Protein AF-A0A662V8Y7-F1 (afdb_monomer_lite)

pLDDT: mean 94.12, std 5.67, range [59.28, 98.38]

Foldseek 3Di:
DFEPVQDDDDPVLVVVCVVVVHDSVQADDPPDDDDDDPPVCPVVVCCVCVVVVHDDTDGDDDDPDDQADDWYQYPVRDTDGHRDPDRHRRVVVVVVVDDDD

Secondary structure (DSSP, 8-state):
-EEGGGS---HHHHHHHHHHT--GGGS--TT-------GGGHHHHHHHHHHTT------B------S-SEEEE-TTS-EEEE--S----HHHHHHHHSPP-

Structure (mmCIF, N/CA/C/O backbone):
data_AF-A0A662V8Y7-F1
#
_entry.id   AF-A0A662V8Y7-F1
#
loop_
_atom_site.group_PDB
_atom_site.id
_atom_site.type_symbol
_atom_site.label_atom_id
_atom_site.label_alt_id
_atom_site.label_comp_id
_atom_site.label_asym_id
_atom_site.label_entity_id
_atom_site.label_seq_id
_atom_site.pdbx_PDB_ins_code
_atom_site.Cartn_x
_atom_site.Cartn_y
_atom_site.Cartn_z
_atom_site.occupancy
_atom_site.B_iso_or_equiv
_atom_site.auth_seq_id
_atom_site.auth_comp_id
_atom_site.auth_asym_id
_atom_site.auth_atom_id
_atom_site.pdbx_PDB_model_num
ATOM 1 N N . MET A 1 1 ? 2.785 -9.641 7.055 1.00 97.00 1 MET A N 1
ATOM 2 C CA . MET A 1 1 ? 2.060 -10.299 5.947 1.00 97.00 1 MET A CA 1
ATOM 3 C C . MET A 1 1 ? 1.028 -9.330 5.388 1.00 97.00 1 MET A C 1
ATOM 5 O O . MET A 1 1 ? 0.294 -8.748 6.179 1.00 97.00 1 MET A O 1
ATOM 9 N N . ILE A 1 2 ? 0.989 -9.131 4.070 1.00 98.12 2 ILE A N 1
ATOM 10 C CA . ILE A 1 2 ? 0.079 -8.221 3.351 1.00 98.12 2 ILE A CA 1
ATOM 11 C C . ILE A 1 2 ? -0.540 -8.973 2.166 1.00 98.12 2 ILE A C 1
ATOM 13 O O . ILE A 1 2 ? 0.134 -9.802 1.559 1.00 98.12 2 ILE A O 1
ATOM 17 N N . TYR A 1 3 ? -1.795 -8.675 1.831 1.00 98.38 3 TYR A N 1
ATOM 18 C CA . TYR A 1 3 ? -2.500 -9.230 0.675 1.00 98.38 3 TYR A CA 1
ATOM 19 C C . TYR A 1 3 ? -2.774 -8.143 -0.369 1.00 98.38 3 TYR A C 1
ATOM 21 O O . TYR A 1 3 ? -3.436 -7.147 -0.067 1.00 98.38 3 TYR A O 1
ATOM 29 N N . GLU A 1 4 ? -2.272 -8.331 -1.590 1.00 97.62 4 GLU A N 1
ATOM 30 C CA . GLU A 1 4 ? -2.380 -7.359 -2.687 1.00 97.62 4 GLU A CA 1
ATOM 31 C C . GLU A 1 4 ? -3.837 -7.044 -3.064 1.00 97.62 4 GLU A C 1
ATOM 33 O O . GLU A 1 4 ? -4.183 -5.897 -3.346 1.00 97.62 4 GLU A O 1
ATOM 38 N N . ASP A 1 5 ? -4.712 -8.048 -3.052 1.00 96.50 5 ASP A N 1
ATOM 39 C CA . ASP A 1 5 ? -6.131 -7.919 -3.400 1.00 96.50 5 ASP A CA 1
ATOM 40 C C . ASP A 1 5 ? -6.923 -7.046 -2.412 1.00 96.50 5 ASP A C 1
ATOM 42 O O . ASP A 1 5 ? -7.972 -6.505 -2.765 1.00 96.50 5 ASP A O 1
ATOM 46 N N . ARG A 1 6 ? -6.407 -6.862 -1.192 1.00 97.44 6 ARG A N 1
ATOM 47 C CA . ARG A 1 6 ? -7.010 -6.010 -0.158 1.00 97.44 6 ARG A CA 1
ATOM 48 C C . ARG A 1 6 ? -6.507 -4.575 -0.199 1.00 97.44 6 ARG A C 1
ATOM 50 O O . ARG A 1 6 ? -7.136 -3.707 0.418 1.00 97.44 6 ARG A O 1
ATOM 57 N N . VAL A 1 7 ? -5.389 -4.311 -0.877 1.00 96.50 7 VAL A N 1
ATOM 58 C CA . VAL A 1 7 ? -4.869 -2.953 -1.037 1.00 96.50 7 VAL A CA 1
ATOM 59 C C . VAL A 1 7 ? -5.786 -2.193 -1.985 1.00 96.50 7 VAL A C 1
ATOM 61 O O . VAL A 1 7 ? -6.040 -2.605 -3.117 1.00 96.50 7 VAL A O 1
ATOM 64 N N . ARG A 1 8 ? -6.306 -1.063 -1.505 1.00 93.25 8 ARG A N 1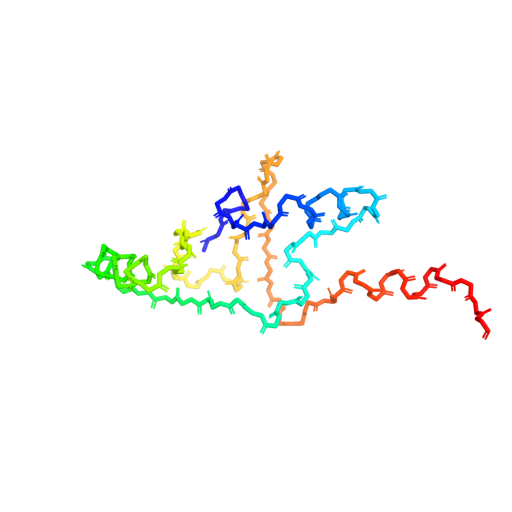
ATOM 65 C CA . ARG A 1 8 ? -7.160 -0.201 -2.313 1.00 93.25 8 ARG A CA 1
ATOM 66 C C . ARG A 1 8 ? -6.296 0.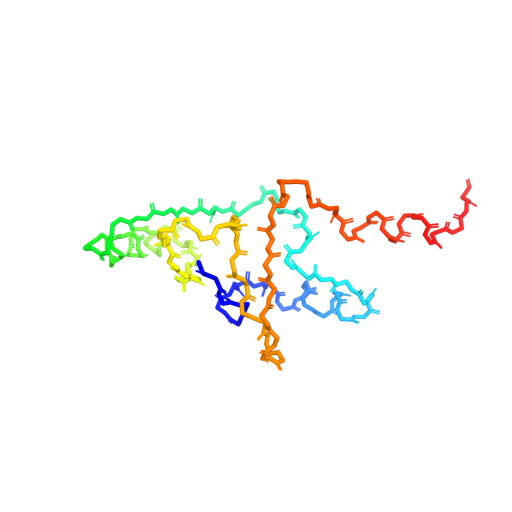625 -3.249 1.00 93.25 8 ARG A C 1
ATOM 68 O O . ARG A 1 8 ? -5.474 1.412 -2.796 1.00 93.25 8 ARG A O 1
ATOM 75 N N . VAL A 1 9 ? -6.546 0.467 -4.538 1.00 94.00 9 VAL A N 1
ATOM 76 C CA . VAL A 1 9 ? -5.952 1.263 -5.609 1.00 94.00 9 VAL A CA 1
ATOM 77 C C . VAL A 1 9 ? -7.110 1.821 -6.429 1.00 94.00 9 VAL A C 1
ATOM 79 O O . VAL A 1 9 ? -8.091 1.109 -6.660 1.00 94.00 9 VAL A O 1
ATOM 82 N N . ALA A 1 10 ? -7.033 3.094 -6.816 1.00 92.94 10 ALA A N 1
ATOM 83 C CA . ALA A 1 10 ? -8.066 3.706 -7.643 1.00 92.94 10 ALA A CA 1
ATOM 84 C C . ALA A 1 10 ? -8.185 2.948 -8.985 1.00 92.94 10 ALA A C 1
ATOM 86 O O . ALA A 1 10 ? -7.153 2.546 -9.535 1.00 92.94 10 ALA A O 1
ATOM 87 N N . PRO A 1 11 ? -9.402 2.720 -9.513 1.00 95.31 11 PRO A N 1
ATOM 88 C CA . PRO A 1 11 ? -9.594 2.021 -10.785 1.00 95.31 11 PRO A CA 1
ATOM 89 C C . PRO A 1 11 ? -8.775 2.625 -11.930 1.00 95.31 11 PRO A C 1
ATOM 91 O O . PRO A 1 11 ? -8.134 1.893 -12.677 1.00 95.31 11 PRO A O 1
ATOM 94 N N . GLU A 1 12 ? -8.718 3.953 -12.000 1.00 96.06 12 GLU A N 1
ATOM 95 C CA . GLU A 1 12 ? -7.971 4.709 -13.003 1.00 96.06 12 GLU A CA 1
ATOM 96 C C . GLU A 1 12 ? -6.462 4.433 -12.898 1.00 96.06 12 GLU A C 1
ATOM 98 O O . GLU A 1 12 ? -5.783 4.237 -13.905 1.00 96.06 12 GLU A O 1
ATOM 103 N N . THR A 1 13 ? -5.932 4.343 -11.672 1.00 94.94 13 THR A N 1
ATOM 104 C CA . THR A 1 13 ? -4.532 3.967 -11.426 1.00 94.94 13 THR A CA 1
ATOM 105 C C . THR A 1 1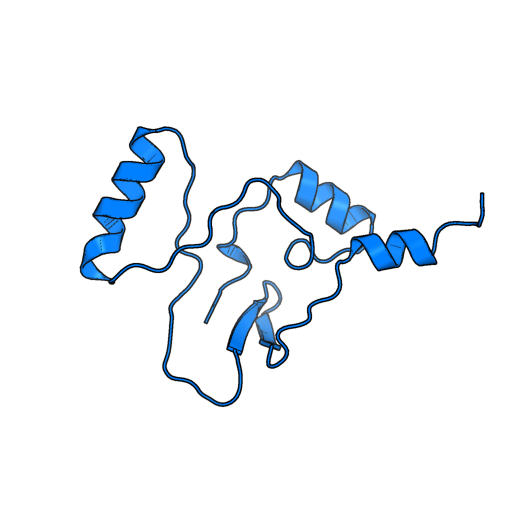3 ? -4.265 2.527 -11.858 1.00 94.94 13 THR A C 1
ATOM 107 O O . THR A 1 13 ? -3.250 2.266 -12.496 1.00 94.94 13 THR A O 1
ATOM 110 N N . LEU A 1 14 ? -5.171 1.589 -11.563 1.00 95.31 14 LEU A N 1
ATOM 111 C CA . LEU A 1 14 ? -5.028 0.194 -11.997 1.00 95.31 14 LEU A CA 1
ATOM 112 C C . LEU A 1 14 ? -5.026 0.060 -13.523 1.00 95.31 14 LEU A C 1
ATOM 114 O O . LEU A 1 14 ? -4.247 -0.725 -14.065 1.00 95.31 14 LEU A O 1
ATOM 118 N N . GLU A 1 15 ? -5.890 0.804 -14.213 1.00 97.00 15 GLU A N 1
ATOM 119 C CA . GLU A 1 15 ? -5.935 0.825 -15.676 1.00 97.00 15 GLU A CA 1
ATOM 120 C C . GLU A 1 15 ? -4.640 1.378 -16.273 1.00 97.00 15 GLU A C 1
ATOM 122 O O . GLU A 1 15 ? -4.075 0.752 -17.174 1.00 97.00 15 GLU A O 1
ATOM 127 N N . LEU A 1 16 ? -4.125 2.484 -15.729 1.00 95.12 16 LEU A N 1
ATOM 128 C CA . LEU A 1 16 ? -2.864 3.075 -16.171 1.00 95.12 16 LEU A CA 1
ATOM 129 C C . LEU A 1 16 ? -1.679 2.131 -15.933 1.00 95.12 16 LEU A C 1
ATOM 131 O O . LEU A 1 16 ? -0.922 1.854 -16.862 1.00 95.12 16 LEU A O 1
ATOM 135 N N . CYS A 1 17 ? -1.550 1.576 -14.723 1.00 95.50 17 CYS A N 1
ATOM 136 C CA . CYS A 1 17 ? -0.490 0.623 -14.394 1.00 95.50 17 CYS A CA 1
ATOM 137 C C . CYS A 1 17 ? -0.524 -0.595 -15.318 1.00 95.50 17 CYS A C 1
ATOM 139 O O . CYS A 1 17 ? 0.517 -1.026 -15.804 1.00 95.50 17 CYS A O 1
ATOM 141 N N . ARG A 1 18 ? -1.716 -1.122 -15.627 1.00 94.88 18 ARG A N 1
ATOM 142 C CA . ARG A 1 18 ? -1.862 -2.235 -16.571 1.00 94.88 18 ARG A CA 1
ATOM 143 C C . ARG A 1 18 ? -1.406 -1.850 -17.977 1.00 94.88 18 ARG A C 1
ATOM 145 O O . ARG A 1 18 ? -0.694 -2.626 -18.605 1.00 94.88 18 ARG A O 1
ATOM 152 N N . ALA A 1 19 ? -1.814 -0.682 -18.473 1.00 95.69 19 ALA A N 1
ATOM 153 C CA . ALA A 1 19 ? -1.445 -0.214 -19.809 1.00 95.69 19 ALA A CA 1
ATOM 154 C C . ALA A 1 19 ? 0.067 0.027 -19.954 1.00 95.69 19 ALA A C 1
ATOM 156 O O . ALA A 1 19 ? 0.620 -0.174 -21.033 1.00 95.69 19 ALA A O 1
ATOM 157 N N . MET A 1 20 ? 0.726 0.433 -18.868 1.00 93.81 20 MET A N 1
ATOM 158 C CA . MET A 1 20 ? 2.150 0.774 -18.835 1.00 93.81 20 MET A CA 1
ATOM 159 C C . MET A 1 20 ? 3.039 -0.338 -18.256 1.00 93.81 20 MET A C 1
ATOM 161 O O . MET A 1 20 ? 4.246 -0.149 -18.144 1.00 93.81 20 MET A O 1
ATOM 165 N N . ASN A 1 21 ? 2.460 -1.493 -17.906 1.00 93.12 21 ASN A N 1
ATOM 166 C CA . ASN A 1 21 ? 3.145 -2.621 -17.269 1.00 93.12 21 ASN A CA 1
ATOM 167 C C . ASN A 1 21 ? 3.908 -2.237 -15.978 1.00 93.12 21 ASN A C 1
ATOM 169 O O . ASN A 1 21 ? 5.057 -2.632 -15.783 1.00 93.12 21 ASN A O 1
ATO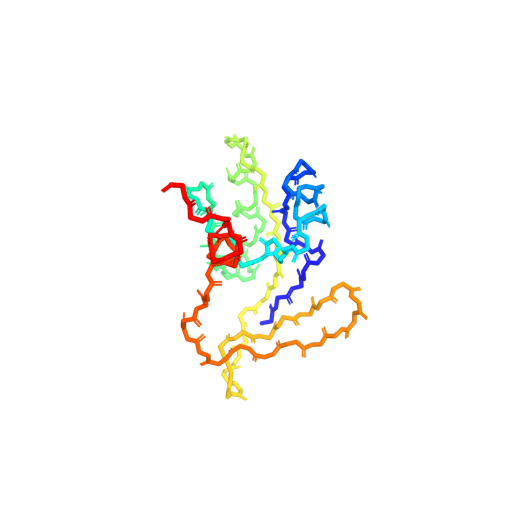M 173 N N . LEU A 1 22 ? 3.259 -1.461 -15.106 1.00 95.19 22 LEU A N 1
ATOM 174 C CA . LEU A 1 22 ? 3.785 -1.028 -13.806 1.00 95.19 22 LEU A CA 1
ATOM 175 C C . LEU A 1 22 ? 3.127 -1.800 -12.659 1.00 95.19 22 LEU A C 1
ATOM 177 O O . LEU A 1 22 ? 1.949 -2.161 -12.731 1.00 95.19 22 LEU A O 1
ATOM 181 N N . ASP A 1 23 ? 3.862 -1.985 -11.564 1.00 95.12 23 ASP A N 1
ATOM 182 C CA . ASP A 1 23 ? 3.308 -2.497 -10.307 1.00 95.12 23 ASP A CA 1
ATOM 183 C C . ASP A 1 23 ? 2.678 -1.348 -9.490 1.00 95.12 23 ASP A C 1
ATOM 185 O O . ASP A 1 23 ? 3.401 -0.474 -9.004 1.00 95.12 23 ASP A O 1
ATOM 189 N N . PRO A 1 24 ? 1.347 -1.325 -9.274 1.00 95.06 24 PRO A N 1
ATOM 190 C CA . PRO A 1 24 ? 0.700 -0.255 -8.515 1.00 95.06 24 PRO A CA 1
ATOM 191 C C . PRO A 1 24 ? 1.154 -0.177 -7.049 1.00 95.06 24 PRO A C 1
ATOM 193 O O . PRO A 1 24 ? 0.985 0.868 -6.427 1.00 95.06 24 PRO A O 1
ATOM 196 N N . LEU A 1 25 ? 1.714 -1.252 -6.477 1.00 94.94 25 LEU A N 1
ATOM 197 C CA . LEU A 1 25 ? 2.220 -1.255 -5.100 1.00 94.94 25 LEU A CA 1
ATOM 198 C C . LEU A 1 25 ? 3.624 -0.656 -4.959 1.00 94.94 25 LEU A C 1
ATOM 200 O O . LEU A 1 25 ? 4.092 -0.474 -3.836 1.00 94.94 25 LEU A O 1
ATOM 204 N N . ARG A 1 26 ? 4.289 -0.352 -6.076 1.00 94.62 26 ARG A N 1
ATOM 205 C CA . ARG A 1 26 ? 5.627 0.252 -6.124 1.00 94.62 26 ARG A CA 1
ATOM 206 C C . ARG A 1 26 ? 5.605 1.673 -6.698 1.00 94.62 26 ARG A C 1
ATOM 208 O O . ARG A 1 26 ? 6.611 2.159 -7.199 1.00 94.62 26 ARG A O 1
ATOM 215 N N . LEU A 1 27 ? 4.454 2.338 -6.622 1.00 94.06 27 LEU A N 1
ATOM 216 C CA . LEU A 1 27 ? 4.317 3.765 -6.900 1.00 94.06 27 LEU A CA 1
ATOM 217 C C . LEU A 1 27 ? 4.308 4.557 -5.593 1.00 94.06 27 LEU A C 1
ATOM 219 O O . LEU A 1 27 ? 3.691 4.144 -4.606 1.00 94.06 27 LEU A O 1
ATOM 223 N N . ILE A 1 28 ? 4.926 5.734 -5.592 1.00 91.19 28 ILE A N 1
ATOM 224 C CA . ILE A 1 28 ? 4.768 6.702 -4.506 1.00 91.19 28 ILE A CA 1
ATOM 225 C C . ILE A 1 28 ? 3.300 7.149 -4.411 1.00 91.19 28 ILE A C 1
ATOM 227 O O . ILE A 1 28 ? 2.651 7.473 -5.405 1.00 91.19 28 ILE A O 1
ATOM 231 N N . SER A 1 29 ? 2.795 7.244 -3.178 1.00 89.00 29 SER A N 1
ATOM 232 C CA . SER A 1 29 ? 1.505 7.866 -2.874 1.00 89.00 29 SER A CA 1
ATOM 233 C C . SER A 1 29 ? 1.672 8.988 -1.855 1.00 89.00 29 SER A C 1
ATOM 235 O O . SER A 1 29 ? 2.047 8.759 -0.706 1.00 89.00 29 SER A O 1
ATOM 237 N N . SER A 1 30 ? 1.352 10.215 -2.262 1.00 79.94 30 SER A N 1
ATOM 238 C CA . SER A 1 30 ? 1.413 11.424 -1.429 1.00 79.94 30 SER A CA 1
ATOM 239 C C . SER A 1 30 ? 0.154 11.659 -0.578 1.00 79.94 30 SER A C 1
ATOM 241 O O . SER A 1 30 ? 0.109 12.618 0.189 1.00 79.94 30 SER A O 1
ATOM 243 N N . GLY A 1 31 ? -0.859 10.787 -0.682 1.00 86.50 31 GLY A N 1
ATOM 244 C CA . GLY A 1 31 ? -2.164 10.945 -0.022 1.00 86.50 31 GLY A CA 1
ATOM 245 C C . GLY A 1 31 ? -2.675 9.707 0.722 1.00 86.50 31 GLY A C 1
ATOM 246 O O . GLY A 1 31 ? -3.867 9.622 1.007 1.00 86.50 31 GLY A O 1
ATOM 247 N N . THR A 1 32 ? -1.816 8.729 1.020 1.00 90.88 32 THR A N 1
ATOM 248 C CA . THR A 1 32 ? -2.213 7.477 1.686 1.00 90.88 32 THR A CA 1
ATOM 249 C C . THR A 1 32 ? -1.666 7.394 3.107 1.00 90.88 32 THR A C 1
ATOM 251 O O . THR A 1 32 ? -0.499 7.681 3.357 1.00 90.88 32 THR A O 1
ATOM 254 N N . LEU A 1 33 ? -2.505 6.938 4.039 1.00 92.44 33 LEU A N 1
ATOM 255 C CA . LEU A 1 33 ? -2.096 6.568 5.391 1.00 92.44 33 LEU A CA 1
ATOM 256 C C . LEU A 1 33 ? -1.944 5.047 5.488 1.00 92.44 33 LEU A C 1
ATOM 258 O O . LEU A 1 33 ? -2.897 4.309 5.242 1.00 92.44 33 LEU A O 1
ATOM 262 N N . ILE A 1 34 ? -0.772 4.588 5.925 1.00 94.44 34 ILE A N 1
ATOM 263 C CA . ILE A 1 34 ? -0.551 3.212 6.379 1.00 94.44 34 ILE A CA 1
ATOM 264 C C . ILE A 1 34 ? -0.423 3.248 7.899 1.00 94.44 34 ILE A C 1
ATOM 266 O O . ILE A 1 34 ? 0.368 4.014 8.444 1.00 94.44 34 ILE A O 1
ATOM 270 N N . ALA A 1 35 ? -1.209 2.425 8.589 1.00 95.88 35 ALA A N 1
ATOM 271 C CA . ALA A 1 35 ? -1.221 2.375 10.043 1.00 95.88 35 ALA A CA 1
ATOM 272 C C . ALA A 1 35 ? -1.355 0.938 10.545 1.00 95.88 35 ALA A C 1
ATOM 274 O O . ALA A 1 35 ? -2.018 0.100 9.933 1.00 95.88 35 ALA A O 1
ATOM 275 N N . THR A 1 36 ? -0.758 0.674 11.702 1.00 97.12 36 THR A N 1
ATOM 276 C CA . THR A 1 36 ? -0.950 -0.562 12.458 1.00 97.12 36 THR A CA 1
ATOM 277 C C . THR A 1 36 ? -1.759 -0.250 13.710 1.00 97.12 36 THR A C 1
ATOM 279 O O . THR A 1 36 ? -1.591 0.792 14.344 1.00 97.12 36 THR A O 1
ATOM 282 N N . VAL A 1 37 ? -2.678 -1.145 14.065 1.00 97.00 37 VAL A N 1
ATOM 283 C CA . VAL A 1 37 ? -3.502 -1.022 15.272 1.00 97.00 37 VAL A CA 1
ATOM 284 C C . VAL A 1 37 ? -3.588 -2.374 15.977 1.00 97.00 37 VAL A C 1
ATOM 286 O O . VAL A 1 37 ? -3.532 -3.411 15.309 1.00 97.00 37 VAL A O 1
ATOM 289 N N . PRO A 1 38 ? -3.754 -2.409 17.312 1.00 97.50 38 PRO A N 1
ATOM 290 C CA . PRO A 1 38 ? -4.079 -3.645 18.012 1.00 97.50 38 PRO A CA 1
ATOM 291 C C . PRO A 1 38 ? -5.356 -4.269 17.445 1.00 97.50 38 PRO A C 1
ATOM 293 O O . PRO A 1 38 ? -6.291 -3.551 17.086 1.00 97.50 38 PRO A O 1
ATOM 296 N N . ARG A 1 39 ? -5.439 -5.604 17.433 1.00 95.94 39 ARG A N 1
ATOM 297 C CA . ARG A 1 39 ? -6.597 -6.330 16.878 1.00 95.94 39 ARG A CA 1
ATOM 298 C C . ARG A 1 39 ? -7.929 -5.897 17.506 1.00 95.94 39 ARG A C 1
ATOM 300 O O . ARG A 1 39 ? -8.921 -5.763 16.802 1.00 95.94 39 ARG A O 1
ATOM 307 N N . SER A 1 40 ? -7.936 -5.601 18.806 1.00 97.69 40 SER A N 1
ATOM 308 C CA . SER A 1 40 ? -9.110 -5.088 19.529 1.00 97.69 40 SER A CA 1
ATOM 309 C C . SER A 1 40 ? -9.542 -3.674 19.113 1.00 97.69 40 SER A C 1
ATOM 311 O O . SER A 1 40 ? -10.661 -3.266 19.404 1.00 97.69 40 SER A O 1
ATOM 313 N N . GLY A 1 41 ? -8.671 -2.915 18.443 1.00 97.50 41 GLY A N 1
ATOM 314 C CA . GLY A 1 41 ? -8.918 -1.542 18.006 1.00 97.50 41 GLY A CA 1
ATOM 315 C C . GLY A 1 41 ? -9.356 -1.395 16.548 1.00 97.50 41 GLY A C 1
ATOM 316 O O . GLY A 1 41 ? -9.643 -0.268 16.145 1.00 97.50 41 GLY A O 1
ATOM 317 N N . ILE A 1 42 ? -9.411 -2.485 15.769 1.00 97.19 42 ILE A N 1
ATOM 318 C CA . ILE A 1 42 ? -9.691 -2.450 14.321 1.00 97.19 42 ILE A CA 1
ATOM 319 C C . ILE A 1 42 ? -11.026 -1.758 14.029 1.00 97.19 42 ILE A C 1
ATOM 321 O O . ILE A 1 42 ? -11.050 -0.768 13.302 1.00 97.19 42 ILE A O 1
ATOM 325 N N . GLU A 1 43 ? -12.116 -2.209 14.653 1.00 97.62 43 GLU A N 1
ATOM 326 C CA . GLU A 1 43 ? -13.456 -1.645 14.427 1.00 97.62 43 GLU A CA 1
ATOM 327 C C . GLU A 1 43 ? -13.523 -0.155 14.770 1.00 97.62 43 GLU A C 1
ATOM 329 O O . GLU A 1 43 ? -14.077 0.652 14.024 1.00 97.62 43 GLU A O 1
ATOM 334 N N . ARG A 1 44 ? -12.894 0.246 15.881 1.00 97.88 44 ARG A N 1
ATOM 335 C CA . ARG A 1 44 ? -12.844 1.654 16.288 1.00 97.88 44 ARG A CA 1
ATOM 336 C C . ARG A 1 44 ? -12.096 2.508 15.263 1.00 97.88 44 ARG A C 1
ATOM 338 O O . ARG A 1 44 ? -12.560 3.598 14.946 1.00 97.88 44 ARG A O 1
ATOM 345 N N . ALA A 1 45 ? -10.961 2.027 14.755 1.00 97.44 45 ALA A N 1
ATOM 346 C CA . ALA A 1 45 ? -10.177 2.733 13.744 1.00 97.44 45 ALA A CA 1
ATOM 347 C C . ALA A 1 45 ? -10.939 2.852 12.415 1.00 97.44 45 ALA A C 1
ATOM 349 O O . ALA A 1 45 ? -10.993 3.937 11.838 1.00 97.44 45 ALA A O 1
ATOM 350 N N . ILE A 1 46 ? -11.583 1.767 11.970 1.00 97.12 46 ILE A N 1
ATOM 351 C CA . ILE A 1 46 ? -12.389 1.756 10.744 1.00 97.12 46 ILE A CA 1
ATOM 352 C C . ILE A 1 46 ? -13.540 2.757 10.845 1.00 97.12 46 ILE A C 1
ATOM 354 O O . ILE A 1 46 ? -13.727 3.571 9.941 1.00 97.12 46 ILE A O 1
ATOM 358 N N . ASN A 1 47 ? -14.283 2.734 11.952 1.00 97.81 47 ASN A N 1
ATOM 359 C CA . ASN A 1 47 ? -15.417 3.631 12.157 1.00 97.81 47 ASN A CA 1
ATOM 360 C C . ASN A 1 47 ? -14.986 5.099 12.249 1.00 97.81 47 ASN A C 1
ATOM 362 O O . ASN A 1 47 ? -15.658 5.960 11.689 1.00 97.81 47 ASN A O 1
ATOM 366 N N . ALA A 1 48 ? -13.854 5.392 12.898 1.00 97.38 48 ALA A N 1
ATOM 367 C CA . ALA A 1 48 ? -13.326 6.751 12.978 1.00 97.38 48 ALA A CA 1
ATOM 368 C C . ALA A 1 48 ? -12.941 7.309 11.597 1.00 97.38 48 ALA A C 1
ATOM 370 O O . ALA A 1 48 ? -13.313 8.434 11.273 1.00 97.38 48 ALA A O 1
ATOM 371 N N . LEU A 1 49 ? -12.244 6.521 10.768 1.00 96.31 49 LEU A N 1
ATOM 372 C CA . LEU A 1 49 ? -11.830 6.939 9.423 1.00 96.31 49 LEU A CA 1
ATOM 373 C C . LEU A 1 49 ? -13.030 7.083 8.478 1.00 96.31 49 LEU A C 1
ATOM 375 O O . LEU A 1 49 ? -13.179 8.112 7.820 1.00 96.31 49 LEU A O 1
ATOM 379 N N . ARG A 1 50 ? -13.949 6.111 8.479 1.00 96.38 50 ARG A N 1
ATOM 380 C CA . ARG A 1 50 ? -15.184 6.203 7.686 1.00 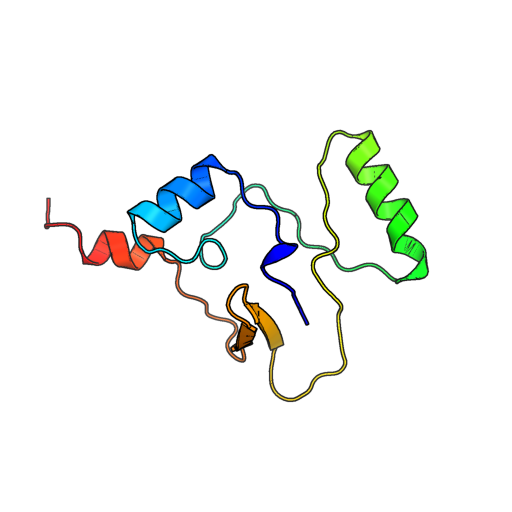96.38 50 ARG A CA 1
ATOM 381 C C . ARG A 1 50 ? -16.068 7.371 8.118 1.00 96.38 50 ARG A C 1
ATOM 383 O O . ARG A 1 50 ? -16.679 8.009 7.268 1.00 96.38 50 ARG A O 1
ATOM 390 N N . GLY A 1 51 ? -16.099 7.691 9.413 1.00 97.94 51 GLY A N 1
ATOM 391 C CA . GLY A 1 51 ? -16.848 8.827 9.956 1.00 97.94 51 GLY A CA 1
ATOM 392 C C . GLY A 1 51 ? -16.397 10.191 9.422 1.00 97.94 51 GLY A C 1
ATOM 393 O O . GLY A 1 51 ? -17.190 11.126 9.420 1.00 97.94 51 GLY A O 1
ATOM 394 N N . VAL A 1 52 ? -15.160 10.298 8.922 1.00 97.00 52 VAL A N 1
ATOM 395 C CA . VAL A 1 52 ? -14.628 11.503 8.258 1.00 97.00 52 VAL A CA 1
ATOM 396 C C . VAL A 1 52 ? -14.533 11.351 6.733 1.00 97.00 52 VAL A C 1
ATOM 398 O O . VAL A 1 52 ? -13.886 12.157 6.072 1.00 97.00 52 VAL A O 1
ATOM 401 N N . GLY A 1 53 ? -15.173 10.324 6.164 1.00 95.62 53 GLY A N 1
ATOM 402 C CA . GLY A 1 53 ? -15.204 10.077 4.720 1.00 95.62 53 GLY A CA 1
ATOM 403 C C . GLY A 1 53 ? -13.934 9.441 4.149 1.00 95.62 53 GLY A C 1
ATOM 404 O O . GLY A 1 53 ? -13.739 9.464 2.936 1.00 95.62 53 GLY A O 1
ATOM 405 N N . VAL A 1 54 ? -13.064 8.875 4.992 1.00 94.38 54 VAL A N 1
ATOM 406 C CA . VAL A 1 54 ? -11.856 8.172 4.546 1.00 94.38 54 VAL A CA 1
ATOM 407 C C . VAL A 1 54 ? -12.155 6.685 4.380 1.00 94.38 54 VAL A C 1
ATOM 409 O O . VAL A 1 54 ? -12.484 5.972 5.332 1.00 94.38 54 VAL A O 1
ATOM 412 N N . GLU A 1 55 ? -11.999 6.202 3.151 1.00 92.12 55 GLU A N 1
ATOM 413 C CA . GLU A 1 55 ? -12.055 4.779 2.840 1.00 92.12 55 GLU A CA 1
ATOM 414 C C . GLU A 1 55 ? -10.844 4.048 3.433 1.00 92.12 55 GLU A C 1
ATOM 416 O O . GLU A 1 55 ? -9.703 4.492 3.327 1.00 92.12 55 GLU A O 1
ATOM 421 N N . VAL A 1 56 ? -11.086 2.886 4.037 1.00 95.62 56 VAL A N 1
ATOM 422 C CA . VAL A 1 56 ? -10.066 2.100 4.741 1.00 95.62 56 VAL A CA 1
ATOM 423 C C . VAL A 1 56 ? -10.229 0.617 4.430 1.00 95.62 56 VAL A C 1
ATOM 425 O O . VAL A 1 56 ? -11.345 0.123 4.252 1.00 95.62 56 VAL A O 1
ATOM 428 N N . SER A 1 57 ? -9.107 -0.097 4.367 1.00 97.00 57 SER A N 1
ATOM 429 C CA . SER A 1 57 ? -9.052 -1.548 4.200 1.00 97.00 57 SER A CA 1
ATOM 430 C C . SER A 1 57 ? -8.007 -2.137 5.142 1.00 97.00 57 SER A C 1
ATOM 432 O O . SER A 1 57 ? -6.924 -1.575 5.304 1.00 97.00 57 SER A O 1
ATOM 434 N N . VAL A 1 58 ? -8.322 -3.275 5.763 1.00 97.75 58 VAL A N 1
ATOM 435 C CA . VAL A 1 58 ? -7.338 -4.059 6.517 1.00 97.75 58 VAL A CA 1
ATOM 436 C C . VAL A 1 58 ? -6.573 -4.926 5.521 1.00 97.75 58 VAL A C 1
ATOM 438 O O . VAL A 1 58 ? -7.079 -5.941 5.042 1.00 97.75 58 VAL A O 1
ATOM 441 N N . ILE A 1 59 ? -5.343 -4.520 5.213 1.00 97.94 59 ILE A N 1
ATOM 442 C CA . ILE A 1 59 ? -4.537 -5.139 4.149 1.00 97.94 59 ILE A CA 1
ATOM 443 C C . ILE A 1 59 ? -3.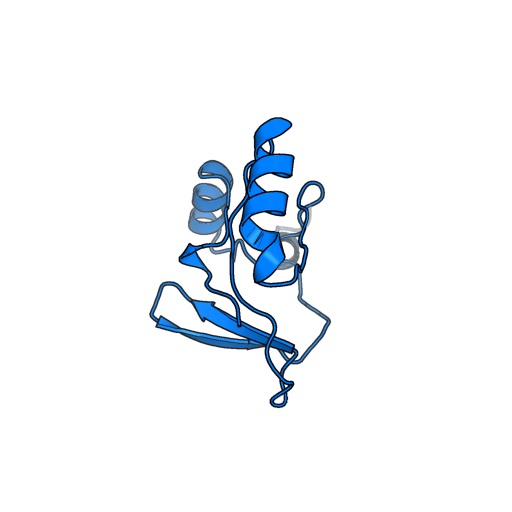688 -6.322 4.622 1.00 97.94 59 ILE A C 1
ATOM 445 O O . ILE A 1 59 ? -3.135 -7.051 3.805 1.00 97.94 59 ILE A O 1
ATOM 449 N N . GLY A 1 60 ? -3.567 -6.534 5.932 1.00 97.81 60 GLY A N 1
ATOM 450 C CA . GLY A 1 60 ? -2.688 -7.564 6.468 1.00 97.81 60 GLY A CA 1
ATOM 451 C C . GLY A 1 60 ? -2.508 -7.494 7.976 1.00 97.81 60 GLY A C 1
ATOM 452 O O . GLY A 1 60 ? -3.291 -6.866 8.688 1.00 97.81 60 GLY A O 1
ATOM 453 N N . GLU A 1 61 ? -1.454 -8.148 8.449 1.00 97.69 61 GLU A N 1
ATOM 454 C CA . GLU A 1 61 ? -1.080 -8.185 9.858 1.00 97.69 61 GLU A CA 1
ATOM 455 C C . GLU A 1 61 ? 0.437 -8.108 10.048 1.00 97.69 61 GLU A C 1
ATOM 457 O O . GLU A 1 61 ? 1.233 -8.627 9.252 1.00 97.69 61 GLU A O 1
ATOM 462 N N . VAL A 1 62 ? 0.825 -7.455 11.143 1.00 97.44 62 VAL A N 1
ATOM 463 C CA . VAL A 1 62 ? 2.192 -7.495 11.658 1.00 97.44 62 VAL A CA 1
ATOM 464 C C . VAL A 1 62 ? 2.411 -8.865 12.287 1.00 97.44 62 VAL A C 1
ATOM 466 O O . VAL A 1 62 ? 1.594 -9.323 13.083 1.00 97.44 62 VAL A O 1
ATOM 469 N N . GLN A 1 63 ? 3.509 -9.512 11.918 1.00 96.44 63 GLN A N 1
ATOM 470 C CA . GLN A 1 63 ? 3.905 -10.819 12.431 1.00 96.44 63 GLN A CA 1
ATOM 471 C C . GLN A 1 63 ? 5.296 -10.722 13.054 1.00 96.44 63 GLN A C 1
ATOM 473 O O . GLN A 1 63 ? 6.004 -9.732 12.861 1.00 96.44 63 GLN A O 1
ATOM 478 N N . GLU A 1 64 ? 5.688 -11.757 13.795 1.00 97.50 64 GLU A N 1
ATOM 479 C CA . GLU A 1 64 ? 7.068 -11.902 14.251 1.00 97.50 64 GLU A CA 1
ATOM 480 C C . GLU A 1 64 ? 8.036 -11.898 13.065 1.00 97.50 64 GLU A C 1
ATOM 482 O O . GLU A 1 64 ? 7.718 -12.388 11.977 1.00 97.50 64 GLU A O 1
ATOM 487 N N . TYR A 1 65 ? 9.228 -11.347 13.283 1.00 96.69 65 TYR A N 1
ATOM 488 C CA . TYR A 1 65 ? 10.249 -11.260 12.250 1.00 96.69 65 TYR A CA 1
ATOM 489 C C . TYR A 1 65 ? 10.764 -12.652 11.859 1.00 96.69 65 TYR A C 1
ATOM 491 O O . TYR A 1 65 ? 11.161 -13.442 12.713 1.00 96.69 65 TYR A O 1
ATOM 499 N N . ARG A 1 66 ? 10.782 -12.938 10.550 1.00 95.88 66 ARG A N 1
ATOM 500 C CA . ARG A 1 66 ? 11.162 -14.245 9.973 1.00 95.88 66 ARG A CA 1
ATOM 501 C C . ARG A 1 66 ? 12.306 -14.157 8.952 1.00 95.88 66 ARG A C 1
ATOM 503 O O . ARG A 1 66 ? 12.479 -15.070 8.151 1.00 95.88 66 ARG A O 1
ATOM 510 N N . GLY A 1 67 ? 13.079 -13.067 8.964 1.00 96.44 67 GLY A N 1
ATOM 511 C CA . GLY A 1 67 ? 14.173 -12.830 8.004 1.00 96.44 67 GLY A CA 1
ATOM 512 C C . GLY A 1 67 ? 13.800 -11.962 6.793 1.00 96.44 67 GLY A C 1
ATOM 513 O O . GLY A 1 67 ? 14.575 -11.866 5.845 1.00 96.44 67 GLY A O 1
ATOM 514 N N . TYR A 1 68 ? 12.619 -11.344 6.813 1.00 96.75 68 TYR A N 1
ATOM 515 C CA . TYR A 1 68 ? 12.125 -10.399 5.808 1.00 96.75 68 TYR A CA 1
ATOM 516 C C . TYR A 1 68 ? 11.230 -9.349 6.475 1.00 96.75 68 TYR A C 1
ATOM 518 O O . TYR A 1 68 ? 10.661 -9.598 7.541 1.00 96.75 68 TYR A O 1
ATOM 526 N N . LEU A 1 69 ? 11.117 -8.175 5.854 1.00 96.50 69 LEU A N 1
ATOM 527 C CA . LEU A 1 69 ? 10.335 -7.045 6.364 1.00 96.50 69 LEU A CA 1
ATOM 528 C C . LEU A 1 69 ? 8.860 -7.178 5.985 1.00 96.50 69 LEU A C 1
ATOM 530 O O . LEU A 1 69 ? 7.973 -6.949 6.807 1.00 96.50 69 LEU A O 1
ATOM 534 N N . VAL A 1 70 ? 8.595 -7.588 4.744 1.00 97.00 70 VAL A N 1
ATOM 535 C CA . VAL A 1 70 ? 7.241 -7.765 4.218 1.00 97.00 70 VAL A CA 1
ATOM 536 C C . VAL A 1 70 ? 7.146 -9.105 3.504 1.00 97.00 70 VAL A C 1
ATOM 538 O O . VAL A 1 70 ? 7.994 -9.454 2.693 1.00 97.00 70 VAL A O 1
ATOM 541 N N . GLU A 1 71 ? 6.086 -9.848 3.802 1.00 98.06 71 GLU A N 1
ATOM 542 C CA . GLU A 1 71 ? 5.609 -10.946 2.962 1.00 98.06 71 GLU A CA 1
ATOM 543 C C . GLU A 1 71 ? 4.335 -10.474 2.274 1.00 98.06 71 GLU A C 1
ATOM 545 O O . GLU A 1 71 ? 3.352 -10.171 2.960 1.00 98.06 71 GLU A O 1
ATOM 550 N N . LEU A 1 72 ? 4.385 -10.373 0.951 1.00 98.06 72 LEU A N 1
ATOM 551 C CA . LEU A 1 72 ? 3.313 -9.893 0.095 1.00 98.06 72 LEU A CA 1
ATOM 552 C C . LEU A 1 72 ? 2.723 -11.069 -0.685 1.00 98.06 72 LEU A C 1
ATOM 554 O O . LEU A 1 72 ? 3.408 -11.711 -1.478 1.00 98.06 72 LEU A O 1
ATOM 558 N N . HIS A 1 73 ? 1.443 -11.335 -0.452 1.00 98.31 73 HIS A N 1
ATOM 559 C CA . HIS A 1 73 ? 0.656 -12.319 -1.189 1.00 98.31 73 HIS A CA 1
ATOM 560 C C . HIS A 1 73 ? 0.058 -11.627 -2.413 1.00 98.31 73 HIS A C 1
ATOM 562 O O . HIS A 1 73 ? -0.793 -10.742 -2.271 1.00 98.31 73 HIS A O 1
ATOM 568 N N . ARG A 1 74 ? 0.549 -11.997 -3.596 1.00 97.69 74 ARG A N 1
ATOM 569 C CA . ARG A 1 74 ? 0.160 -11.439 -4.893 1.00 97.69 74 ARG A CA 1
ATOM 570 C C . ARG A 1 74 ? -1.169 -12.022 -5.375 1.00 97.69 74 ARG A C 1
ATOM 572 O O . ARG A 1 74 ? -1.575 -13.110 -4.959 1.00 97.69 74 ARG A O 1
ATOM 579 N N . ARG A 1 75 ? -1.850 -11.317 -6.284 1.00 94.19 75 ARG A N 1
ATOM 580 C CA . ARG A 1 75 ? -3.141 -11.768 -6.858 1.00 94.19 75 ARG A CA 1
ATOM 581 C C . ARG A 1 75 ? -3.043 -13.064 -7.662 1.00 94.19 75 ARG A C 1
ATOM 583 O O . ARG A 1 75 ? -4.021 -13.799 -7.744 1.00 94.19 75 ARG A O 1
ATOM 590 N N . ASP A 1 76 ? -1.888 -13.330 -8.260 1.00 95.19 76 ASP A N 1
ATOM 591 C CA . ASP A 1 76 ? -1.602 -14.542 -9.037 1.00 95.19 76 ASP A CA 1
ATOM 592 C C . ASP A 1 76 ? -1.228 -15.753 -8.158 1.00 95.19 76 ASP A C 1
ATOM 594 O O . ASP A 1 76 ? -0.974 -16.842 -8.671 1.00 95.19 76 ASP A O 1
ATOM 598 N N . GLY A 1 77 ? -1.218 -15.577 -6.833 1.00 96.56 77 GLY A N 1
ATOM 599 C CA . GLY A 1 77 ? -0.838 -16.598 -5.862 1.00 96.56 77 GLY A CA 1
ATOM 600 C C . GLY A 1 77 ? 0.659 -16.642 -5.552 1.00 96.56 77 GLY A C 1
ATOM 601 O O . GLY A 1 77 ? 1.065 -17.428 -4.693 1.00 96.56 77 GLY A O 1
ATOM 602 N N . ALA A 1 78 ? 1.487 -15.810 -6.194 1.00 97.88 78 ALA A N 1
ATOM 603 C CA . ALA A 1 78 ? 2.889 -15.683 -5.826 1.00 97.88 78 ALA A CA 1
ATOM 604 C C . ALA A 1 78 ? 3.037 -15.064 -4.427 1.00 97.88 78 ALA A C 1
ATOM 606 O O . ALA A 1 78 ? 2.241 -14.232 -3.987 1.00 97.88 78 ALA A O 1
ATOM 607 N N . VAL A 1 79 ? 4.096 -15.457 -3.720 1.00 98.00 79 VAL A N 1
ATOM 608 C CA . VAL A 1 79 ? 4.466 -14.866 -2.430 1.00 98.00 79 VAL A CA 1
ATOM 609 C C . VAL A 1 79 ? 5.830 -14.215 -2.576 1.00 98.00 79 VAL A C 1
ATOM 611 O O . VAL A 1 79 ? 6.834 -14.894 -2.790 1.00 98.00 79 VAL A O 1
ATOM 614 N N . GLU A 1 80 ? 5.864 -12.895 -2.444 1.00 97.25 80 GLU A N 1
ATOM 615 C CA . GLU A 1 80 ? 7.086 -12.100 -2.485 1.00 97.25 80 GLU A CA 1
ATOM 616 C C . GLU A 1 80 ? 7.552 -11.772 -1.067 1.00 97.25 80 GLU A C 1
ATOM 618 O O . GLU A 1 80 ? 6.753 -11.423 -0.195 1.00 97.25 80 GLU A O 1
ATOM 623 N N . ARG A 1 81 ? 8.862 -11.872 -0.829 1.00 97.19 81 ARG A N 1
ATOM 624 C CA . ARG A 1 81 ? 9.492 -11.483 0.435 1.00 97.19 81 ARG A CA 1
ATOM 625 C C . ARG A 1 81 ? 10.414 -10.305 0.183 1.00 97.19 81 ARG A C 1
ATOM 627 O O . ARG A 1 81 ? 11.408 -10.439 -0.523 1.00 97.19 81 ARG A O 1
ATOM 634 N N . ILE A 1 82 ? 10.071 -9.171 0.777 1.00 96.00 82 ILE A N 1
ATOM 635 C CA . ILE A 1 82 ? 10.828 -7.929 0.675 1.00 96.00 82 ILE A CA 1
ATOM 636 C C . ILE A 1 82 ? 11.677 -7.816 1.935 1.00 96.00 82 ILE A C 1
ATOM 638 O O . ILE A 1 82 ? 11.148 -7.760 3.050 1.00 96.00 82 ILE A O 1
ATOM 642 N N . SER A 1 83 ? 12.992 -7.811 1.752 1.00 95.81 83 SER A N 1
ATOM 643 C CA . SER A 1 83 ? 13.968 -7.717 2.844 1.00 95.81 83 SER A CA 1
ATOM 644 C C . SER A 1 83 ? 14.769 -6.417 2.821 1.00 95.81 83 SER A C 1
ATOM 646 O O . SER A 1 83 ? 15.430 -6.113 3.809 1.00 95.81 83 SER A O 1
ATOM 648 N N . ASP A 1 84 ? 14.695 -5.658 1.726 1.00 94.25 84 ASP A N 1
ATOM 649 C CA . ASP A 1 84 ? 15.319 -4.343 1.595 1.00 94.25 84 ASP A CA 1
ATOM 650 C C . ASP A 1 84 ? 14.300 -3.234 1.896 1.00 94.25 84 ASP A C 1
ATOM 652 O O . ASP A 1 84 ? 13.105 -3.376 1.631 1.00 94.25 84 ASP A O 1
ATOM 656 N N . VAL A 1 85 ? 14.776 -2.139 2.480 1.00 92.50 85 VAL A N 1
ATOM 657 C CA . VAL A 1 85 ? 13.985 -0.926 2.716 1.00 92.50 85 VAL A CA 1
ATOM 658 C C . VAL A 1 85 ? 13.886 -0.065 1.459 1.00 92.50 85 VAL A C 1
ATOM 660 O O . VAL A 1 85 ? 12.959 0.734 1.341 1.00 92.50 85 VAL A O 1
ATOM 663 N N . TYR A 1 86 ? 14.830 -0.217 0.529 1.00 92.56 86 TYR A N 1
ATOM 664 C CA . TYR A 1 86 ? 14.825 0.492 -0.738 1.00 92.56 86 TYR A CA 1
ATOM 665 C C . TYR A 1 86 ? 13.944 -0.245 -1.743 1.00 92.56 86 TYR A C 1
ATOM 667 O O . TYR A 1 86 ? 14.218 -1.379 -2.134 1.00 92.56 86 TYR A O 1
ATOM 675 N N . VAL A 1 87 ? 12.879 0.428 -2.169 1.00 90.50 87 VAL A N 1
ATOM 676 C CA . VAL A 1 87 ? 12.003 -0.008 -3.256 1.00 90.50 87 VAL A CA 1
ATOM 677 C C . VAL A 1 87 ? 12.056 1.073 -4.323 1.00 90.50 87 VAL A C 1
ATOM 679 O O . VAL A 1 87 ? 11.793 2.239 -4.034 1.00 90.50 87 VAL A O 1
ATOM 682 N N . GLU A 1 88 ? 12.448 0.693 -5.533 1.00 91.50 88 GLU A N 1
ATOM 683 C CA . GLU A 1 88 ? 12.475 1.602 -6.674 1.00 91.50 88 GLU A CA 1
ATOM 684 C C . GLU A 1 88 ? 11.051 1.944 -7.119 1.00 91.50 88 GLU A C 1
ATOM 686 O O . GLU A 1 88 ? 10.188 1.065 -7.193 1.00 91.50 88 GLU A O 1
ATOM 691 N N . ASP A 1 89 ? 10.817 3.224 -7.411 1.00 93.62 89 ASP A N 1
ATOM 692 C CA . ASP A 1 89 ? 9.536 3.680 -7.941 1.00 93.62 89 ASP A CA 1
ATOM 693 C C . ASP A 1 89 ? 9.397 3.263 -9.412 1.00 93.62 89 ASP A C 1
ATOM 695 O O . ASP A 1 89 ? 10.270 3.533 -10.238 1.00 93.62 89 ASP A O 1
ATOM 699 N N . GLU A 1 90 ? 8.281 2.621 -9.754 1.00 93.81 90 GLU A N 1
ATOM 700 C CA . GLU A 1 90 ? 8.014 2.118 -11.108 1.00 93.81 90 GLU A CA 1
ATOM 701 C C . GLU A 1 90 ? 7.985 3.230 -12.180 1.00 93.81 90 GLU A C 1
ATOM 703 O O . GLU A 1 90 ? 8.249 2.954 -13.352 1.00 93.81 90 GLU A O 1
ATOM 708 N N . LEU A 1 91 ? 7.748 4.496 -11.814 1.00 91.56 91 LEU A N 1
ATOM 709 C CA . LEU A 1 91 ? 7.853 5.636 -12.733 1.00 91.56 91 LEU A CA 1
ATOM 710 C C . LEU A 1 91 ? 9.286 5.868 -13.231 1.00 91.56 91 LEU A C 1
ATOM 712 O O . LEU A 1 91 ? 9.459 6.409 -14.324 1.00 91.56 91 LEU A O 1
ATOM 716 N N . MET A 1 92 ? 10.312 5.437 -12.490 1.00 90.56 92 MET A N 1
ATOM 717 C CA . MET A 1 92 ? 11.706 5.547 -12.940 1.00 90.56 92 MET A CA 1
ATOM 718 C C . MET A 1 92 ? 11.952 4.696 -14.187 1.00 90.56 92 MET A C 1
ATOM 720 O O . MET A 1 92 ? 12.614 5.149 -15.118 1.00 90.56 92 MET A O 1
ATOM 724 N N . LYS A 1 93 ? 11.306 3.528 -14.289 1.00 87.50 93 LYS A N 1
ATOM 725 C CA . LYS A 1 93 ? 11.380 2.674 -15.487 1.00 87.50 93 LYS A CA 1
ATOM 726 C C . LYS A 1 93 ? 10.839 3.381 -16.726 1.00 87.50 93 LYS A C 1
ATOM 728 O O . LYS A 1 93 ? 11.365 3.216 -17.823 1.00 87.50 93 LYS A O 1
ATOM 733 N N . LEU A 1 94 ? 9.781 4.174 -16.554 1.00 88.44 94 LEU A N 1
ATOM 734 C CA . LEU A 1 94 ? 9.212 4.972 -17.638 1.00 88.44 94 LEU A CA 1
ATOM 735 C C . LEU A 1 94 ? 10.133 6.121 -18.033 1.00 88.44 94 LEU A C 1
ATOM 737 O O . LEU A 1 94 ? 10.274 6.405 -19.220 1.00 88.44 94 LEU A O 1
ATOM 741 N N . TRP A 1 95 ? 10.759 6.767 -17.049 1.00 87.81 95 TRP A N 1
ATOM 742 C CA . TRP A 1 95 ? 11.726 7.831 -17.290 1.00 87.81 95 TRP A CA 1
ATOM 743 C C . TRP A 1 95 ? 12.931 7.327 -18.093 1.00 87.81 95 TRP A C 1
ATOM 745 O O . TRP A 1 95 ? 13.300 7.942 -19.088 1.00 87.81 95 TRP A O 1
ATOM 755 N N . GLU A 1 96 ? 13.499 6.182 -17.716 1.00 88.69 96 GLU A N 1
ATOM 756 C CA . GLU A 1 96 ? 14.632 5.563 -18.416 1.00 88.69 96 GLU A CA 1
ATOM 757 C C . GLU A 1 96 ? 14.286 5.091 -19.833 1.00 88.69 96 GLU A C 1
ATOM 759 O O . GLU A 1 96 ? 15.126 5.143 -20.731 1.00 88.69 96 GLU A O 1
ATOM 764 N N . ALA A 1 97 ? 13.047 4.641 -20.047 1.00 85.31 97 ALA A N 1
ATOM 765 C CA . ALA A 1 97 ? 12.556 4.230 -21.358 1.00 85.31 97 ALA A CA 1
ATOM 766 C C . ALA A 1 97 ? 12.139 5.414 -22.250 1.00 85.31 97 ALA A C 1
ATOM 768 O O . ALA A 1 97 ? 11.912 5.227 -23.450 1.00 85.31 97 ALA A O 1
ATOM 769 N N . SER A 1 98 ? 12.011 6.620 -21.688 1.00 82.50 98 SER A N 1
ATOM 770 C CA . SER A 1 98 ? 11.635 7.807 -22.447 1.00 82.50 98 SER A CA 1
ATOM 771 C C . SER A 1 98 ? 12.771 8.209 -23.394 1.00 82.50 98 SER A C 1
ATOM 773 O O . SER A 1 98 ? 13.928 8.279 -22.971 1.00 82.50 98 SER A O 1
ATOM 775 N N . PRO A 1 99 ? 12.478 8.542 -24.666 1.00 76.25 99 PRO A N 1
ATOM 776 C CA . PRO A 1 99 ? 13.465 9.181 -25.520 1.00 76.25 99 PRO A CA 1
ATOM 777 C C . PRO A 1 99 ? 13.964 10.463 -24.847 1.00 76.25 99 PRO A C 1
ATOM 779 O O . PRO A 1 99 ? 13.171 11.200 -24.253 1.00 76.25 99 PRO A O 1
ATOM 782 N N . ALA A 1 100 ? 15.269 10.721 -24.947 1.00 72.50 100 ALA A N 1
ATOM 783 C CA . ALA A 1 100 ? 15.837 11.988 -24.513 1.00 72.50 100 ALA A CA 1
ATOM 784 C C . ALA A 1 100 ? 15.135 13.121 -25.275 1.00 72.50 100 ALA A C 1
ATOM 786 O O . ALA A 1 100 ? 15.112 13.112 -26.510 1.00 72.50 100 ALA A O 1
ATOM 787 N N . VAL A 1 101 ? 14.525 14.038 -24.526 1.00 59.28 101 VAL A N 1
ATOM 788 C CA . VAL A 1 101 ? 13.938 15.273 -25.060 1.00 59.28 101 VAL A CA 1
ATOM 789 C C . VAL A 1 101 ? 15.038 16.308 -25.245 1.00 59.28 101 VAL A C 1
ATOM 791 O O . VAL A 1 101 ? 15.877 16.429 -24.322 1.00 59.28 101 VAL A O 1
#

Sequence (101 aa):
MIYEDRVRVAPETLELCRAMNLDPLRLISSGTLIATVPRSGIERAINALRGVGVEVSVIGEVQEYRGYLVELHRRDGAVERISDVYVEDELMKLWEASPAV

Radius of gyration: 16.02 Å; chains: 1; bounding box: 33×32×45 Å